Protein AF-A0A7W0Q946-F1 (afdb_monomer_lite)

Foldseek 3Di:
DDDDDDDDDDPPPCQPAAPLQPFAFPVPRGWPCVVQPLVLLLQLLVQLVVLVVVCCVVPNCPQQHCQVVPDPDVVLVSLQSSLLSQRNRGHHQWDQHPVRDIYGNDDQLLVVQPPRQQAPRSLVCSVPRRNVSSCVVSPNDVSRCVGRNVCSSVPPVNSVSRHRD

Secondary structure (DSSP, 8-state):
------------------GGGG---TTTSS-HHHHHHHHHHHHHHHHHHHHHHHHHHHHTTTTT-SGGGG-S-HHHHHHHHHHHHHHHTTS-SEEE-TTS-EEE----HHHHTTT----HHHHHHHIIIIIHHHHHHTT--HHHIIIIIHHHHT-HHHHTTTTT-

Radius of gyration: 18.6 Å; chains: 1; bounding box: 56×58×41 Å

Structure (mmCIF, N/CA/C/O backbone):
data_AF-A0A7W0Q946-F1
#
_entry.id   AF-A0A7W0Q946-F1
#
loop_
_atom_site.group_PDB
_atom_site.id
_atom_site.type_symbol
_atom_site.label_atom_id
_atom_site.label_alt_id
_atom_site.label_comp_id
_atom_site.label_asym_id
_atom_site.label_entity_id
_atom_site.label_seq_id
_atom_site.pdbx_PDB_ins_code
_atom_site.Cartn_x
_atom_site.Cartn_y
_atom_site.Cartn_z
_atom_site.occupancy
_atom_site.B_iso_or_equiv
_atom_site.auth_seq_id
_atom_site.auth_comp_id
_atom_site.auth_asym_id
_atom_site.auth_atom_id
_atom_site.pdbx_PDB_model_num
ATOM 1 N N . MET A 1 1 ? -40.983 45.745 22.068 1.00 35.16 1 MET A N 1
ATOM 2 C CA . MET A 1 1 ? -41.037 44.389 22.649 1.00 35.16 1 MET A CA 1
ATOM 3 C C . MET A 1 1 ? -40.333 43.477 21.647 1.00 35.16 1 MET A C 1
ATOM 5 O O . MET A 1 1 ? -40.797 43.433 20.520 1.00 35.16 1 MET A O 1
ATOM 9 N N . THR A 1 2 ? -39.041 43.174 21.842 1.00 39.59 2 THR A N 1
ATOM 10 C CA . THR A 1 2 ? -38.527 41.886 22.394 1.00 39.59 2 THR A CA 1
ATOM 11 C C . THR A 1 2 ? -38.916 40.712 21.476 1.00 39.59 2 THR A C 1
ATOM 13 O O . THR A 1 2 ? -40.102 40.546 21.244 1.00 39.59 2 THR A O 1
ATOM 16 N N . ALA A 1 3 ? -38.064 39.847 20.918 1.00 36.84 3 ALA A N 1
ATOM 17 C CA . ALA A 1 3 ? -36.623 39.598 20.972 1.00 36.84 3 ALA A CA 1
ATOM 18 C C . ALA A 1 3 ? -36.213 38.724 19.759 1.00 36.84 3 ALA A C 1
ATOM 20 O O . ALA A 1 3 ? -37.059 38.158 19.071 1.00 36.84 3 ALA A O 1
ATOM 21 N N . ALA A 1 4 ? -34.901 38.621 19.540 1.00 50.25 4 ALA A N 1
ATOM 22 C CA . ALA A 1 4 ? -34.231 37.728 18.599 1.00 50.25 4 ALA A CA 1
ATOM 23 C C . ALA A 1 4 ? -34.384 36.231 18.942 1.00 50.25 4 ALA A C 1
ATOM 25 O O . ALA A 1 4 ? -34.595 35.872 20.098 1.00 50.25 4 ALA A O 1
ATOM 26 N N . THR A 1 5 ? -34.125 35.360 17.962 1.00 48.69 5 THR A N 1
ATOM 27 C CA . THR A 1 5 ? -33.394 34.093 18.158 1.00 48.69 5 THR A CA 1
ATOM 28 C C . THR A 1 5 ? -32.638 33.761 16.871 1.00 48.69 5 THR A C 1
ATOM 30 O O . THR A 1 5 ? -33.238 33.579 15.815 1.00 48.69 5 THR A O 1
ATOM 33 N N . ALA A 1 6 ? -31.312 33.729 16.983 1.00 47.97 6 ALA A N 1
ATOM 34 C CA . ALA A 1 6 ? -30.386 33.116 16.041 1.00 47.97 6 ALA A CA 1
ATOM 35 C C . ALA A 1 6 ? -30.072 31.679 16.497 1.00 47.97 6 ALA A C 1
ATOM 37 O O . ALA A 1 6 ? -30.140 31.417 17.695 1.00 47.97 6 ALA A O 1
ATOM 38 N N . CYS A 1 7 ? -29.727 30.803 15.547 1.00 38.31 7 CYS A N 1
ATOM 39 C CA . CYS A 1 7 ? -28.813 29.640 15.611 1.00 38.31 7 CYS A CA 1
ATOM 40 C C . CYS A 1 7 ? -29.068 28.836 14.319 1.00 38.31 7 CYS A C 1
ATOM 42 O O . CYS A 1 7 ? -30.214 28.542 14.012 1.00 38.31 7 CYS A O 1
ATOM 44 N N . GLY A 1 8 ? -28.102 28.539 13.453 1.00 41.38 8 GLY A N 1
ATOM 45 C CA . GLY A 1 8 ? -26.761 28.043 13.752 1.00 41.38 8 GLY A CA 1
ATOM 46 C C . GLY A 1 8 ? -26.734 26.559 13.366 1.00 41.38 8 GLY A C 1
ATOM 47 O O . GLY A 1 8 ? -27.431 25.761 13.980 1.00 41.38 8 GLY A O 1
ATOM 48 N N . GLY A 1 9 ? -25.979 26.222 12.324 1.00 35.03 9 GLY A N 1
ATOM 49 C CA . GLY A 1 9 ? -25.896 24.894 11.710 1.00 35.03 9 GLY A CA 1
ATOM 50 C C . GLY A 1 9 ? -25.460 25.098 10.263 1.00 35.03 9 GLY A C 1
ATOM 51 O O . GLY A 1 9 ? -26.268 25.008 9.353 1.00 35.03 9 GLY A O 1
ATOM 52 N N . GLY A 1 10 ? -24.287 25.684 10.039 1.00 34.56 10 GLY A N 1
ATOM 53 C CA . GLY A 1 10 ? -23.045 24.984 10.322 1.00 34.56 10 GLY A CA 1
ATOM 54 C C . GLY A 1 10 ? -22.810 24.141 9.087 1.00 34.56 10 GLY A C 1
ATOM 55 O O . GLY A 1 10 ? -23.328 23.032 9.015 1.00 34.56 10 GLY A O 1
ATOM 56 N N . ASP A 1 11 ? -22.142 24.737 8.099 1.00 39.53 11 ASP A N 1
ATOM 57 C CA . ASP A 1 11 ? -21.546 24.001 6.997 1.00 39.53 11 ASP A CA 1
ATOM 58 C C . ASP A 1 11 ? -20.807 22.821 7.624 1.00 39.53 11 ASP A C 1
ATOM 60 O O . ASP A 1 11 ? -19.795 23.003 8.306 1.00 39.53 11 ASP A O 1
ATOM 64 N N . GLU A 1 12 ? -21.382 21.624 7.497 1.00 39.28 12 GLU A N 1
ATOM 65 C CA . GLU A 1 12 ? -20.648 20.401 7.745 1.00 39.28 12 GLU A CA 1
ATOM 66 C C . GLU A 1 12 ? -19.481 20.474 6.774 1.00 39.28 12 GLU A C 1
ATOM 68 O O . GLU A 1 12 ? -19.637 20.302 5.564 1.00 39.28 12 GLU A O 1
ATOM 73 N N . GLU A 1 13 ? -18.321 20.828 7.315 1.00 38.06 13 GLU A N 1
ATOM 74 C CA . GLU A 1 13 ? -17.036 20.555 6.720 1.00 38.06 13 GLU A CA 1
ATOM 75 C C . GLU A 1 13 ? -17.092 19.074 6.353 1.00 38.06 13 GLU A C 1
ATOM 77 O O . GLU A 1 13 ? -16.948 18.195 7.208 1.00 38.06 13 GLU A O 1
ATOM 82 N N . GLN A 1 14 ? -17.431 18.797 5.089 1.00 37.66 14 GLN A N 1
ATOM 83 C CA . GLN A 1 14 ? -17.267 17.493 4.481 1.00 37.66 14 GLN A CA 1
ATOM 84 C C . GLN A 1 14 ? -15.769 17.249 4.535 1.00 37.66 14 GLN A C 1
ATOM 86 O O . GLN A 1 14 ? -15.029 17.554 3.603 1.00 37.66 14 GLN A O 1
ATOM 91 N N . THR A 1 15 ? -15.321 16.740 5.678 1.00 45.81 15 THR A N 1
ATOM 92 C CA . THR A 1 15 ? -14.089 15.988 5.794 1.00 45.81 15 THR A CA 1
ATOM 93 C C . THR A 1 15 ? -14.205 14.956 4.692 1.00 45.81 15 THR A C 1
ATOM 95 O O . THR A 1 15 ? -15.073 14.083 4.720 1.00 45.81 15 THR A O 1
ATOM 98 N N . THR A 1 16 ? -13.463 15.189 3.614 1.00 62.28 16 THR A N 1
ATOM 99 C CA . THR A 1 16 ? -13.551 14.411 2.388 1.00 62.28 16 THR A CA 1
ATOM 100 C C . THR A 1 16 ? -13.089 13.015 2.752 1.00 62.28 16 THR A C 1
ATOM 102 O O . THR A 1 16 ? -11.902 12.735 2.819 1.00 62.28 16 THR A O 1
ATOM 105 N N . MET A 1 17 ? -14.018 12.143 3.130 1.00 75.75 17 MET A N 1
ATOM 106 C CA . MET A 1 17 ? -13.664 10.780 3.478 1.00 75.75 17 MET A CA 1
ATOM 107 C C . MET A 1 17 ? -13.200 10.086 2.196 1.00 75.75 17 MET A C 1
ATOM 109 O O . MET A 1 17 ? -13.806 10.269 1.137 1.00 75.75 17 MET A O 1
ATOM 113 N N . GLY A 1 18 ? -12.122 9.305 2.273 1.00 86.19 18 GLY A N 1
ATOM 114 C CA . GLY A 1 18 ? -11.608 8.621 1.092 1.00 86.19 18 GLY A CA 1
ATOM 115 C C . GLY A 1 18 ? -12.594 7.598 0.508 1.00 86.19 18 GLY A C 1
ATOM 116 O O . GLY A 1 18 ? -13.578 7.219 1.150 1.00 86.19 18 GLY A O 1
ATOM 117 N N . PRO A 1 19 ? -12.336 7.120 -0.719 1.00 91.12 19 PRO A N 1
ATOM 118 C CA . PRO A 1 19 ? -13.282 6.328 -1.512 1.00 91.12 19 PRO A CA 1
ATOM 119 C C . PRO A 1 19 ? -13.780 5.036 -0.839 1.00 91.12 19 PRO A C 1
ATOM 121 O O . PRO A 1 19 ? -14.893 4.590 -1.104 1.00 91.12 19 PRO A O 1
ATOM 124 N N . GLY A 1 20 ? -13.000 4.444 0.065 1.00 92.25 20 GLY A N 1
ATOM 125 C CA . GLY A 1 20 ? -13.362 3.253 0.834 1.00 92.25 20 GLY A CA 1
ATOM 126 C C . GLY A 1 20 ? -14.193 3.521 2.094 1.00 92.25 20 GLY A C 1
ATOM 127 O O . GLY A 1 20 ? -14.535 2.578 2.803 1.00 92.25 20 GLY A O 1
ATOM 128 N N . ALA A 1 21 ? -14.545 4.770 2.408 1.00 93.38 21 ALA A N 1
ATOM 129 C CA . ALA A 1 21 ? -15.264 5.122 3.637 1.00 93.38 21 ALA A CA 1
ATOM 130 C C . ALA A 1 21 ? -16.661 4.489 3.763 1.00 93.38 21 ALA A C 1
ATOM 132 O O . ALA A 1 21 ? -17.142 4.243 4.878 1.00 93.38 21 ALA A O 1
ATOM 133 N N . SER A 1 22 ? -17.311 4.221 2.628 1.00 94.88 22 SER A N 1
ATOM 134 C CA . SER A 1 22 ? -18.617 3.560 2.561 1.00 94.88 22 SER A CA 1
ATOM 135 C C . SER A 1 22 ? -18.521 2.035 2.681 1.00 94.88 22 SER A C 1
ATOM 137 O O . SER A 1 22 ? -19.494 1.406 3.105 1.00 94.88 22 SER A O 1
ATOM 139 N N . LEU A 1 23 ? -17.360 1.444 2.372 1.00 96.81 23 LEU A N 1
ATOM 140 C CA . LEU A 1 23 ? -17.128 0.002 2.448 1.00 96.81 23 LEU A CA 1
ATOM 141 C C . LEU A 1 23 ? -17.154 -0.468 3.900 1.00 96.81 23 LEU A C 1
ATOM 143 O O . LEU A 1 23 ? -16.678 0.233 4.793 1.00 96.81 23 LEU A O 1
ATOM 147 N N . LYS A 1 24 ? -17.702 -1.663 4.145 1.00 98.12 24 LYS A N 1
ATOM 148 C CA . LYS A 1 24 ? -17.870 -2.216 5.495 1.00 98.12 24 LYS A CA 1
ATOM 149 C C . LYS A 1 24 ? -17.137 -3.545 5.641 1.00 98.12 24 LYS A C 1
ATOM 151 O O . LYS A 1 24 ? -17.332 -4.474 4.857 1.00 98.12 24 LYS A O 1
ATOM 156 N N . CYS A 1 25 ? -16.289 -3.639 6.656 1.00 98.25 25 CYS A N 1
ATOM 157 C CA . CYS A 1 25 ? -15.619 -4.873 7.030 1.00 98.25 25 CYS A CA 1
ATOM 158 C C . CYS A 1 25 ? -16.643 -5.842 7.617 1.00 98.25 25 CYS A C 1
ATOM 160 O O . CYS A 1 25 ? -17.466 -5.449 8.447 1.00 98.25 25 CYS A O 1
ATOM 162 N N . ALA A 1 26 ? -16.605 -7.095 7.176 1.00 98.19 26 ALA A N 1
ATOM 163 C CA . ALA A 1 26 ? -17.534 -8.131 7.602 1.00 98.19 26 ALA A CA 1
ATOM 164 C C . ALA A 1 26 ? -17.448 -8.379 9.116 1.00 98.19 26 ALA A C 1
ATOM 166 O O . ALA A 1 26 ? -18.464 -8.642 9.754 1.00 98.19 26 ALA A O 1
ATOM 167 N N . SER A 1 27 ? -16.252 -8.250 9.693 1.00 97.69 27 SER A N 1
ATOM 168 C CA . SER A 1 27 ? -16.000 -8.462 11.120 1.00 97.69 27 SER A CA 1
ATOM 169 C C . SER A 1 27 ? -16.642 -7.414 12.035 1.00 97.69 27 SER A C 1
ATOM 171 O O . SER A 1 27 ? -17.018 -7.736 13.161 1.00 97.69 27 SER A O 1
ATOM 173 N N . SER A 1 28 ? -16.760 -6.164 11.580 1.00 97.62 28 SER A N 1
ATOM 174 C CA . SER A 1 28 ? -17.069 -5.020 12.450 1.00 97.62 28 SER A CA 1
ATOM 175 C C . SER A 1 28 ? -18.285 -4.202 12.013 1.00 97.62 28 SER A C 1
ATOM 177 O O . SER A 1 28 ? -18.810 -3.419 12.805 1.00 97.62 28 SER A O 1
ATOM 179 N N . GLY A 1 29 ? -18.703 -4.314 10.748 1.00 97.62 29 GLY A N 1
ATOM 180 C CA . GLY A 1 29 ? -19.699 -3.432 10.139 1.00 97.62 29 GLY A CA 1
ATOM 181 C C . GLY A 1 29 ? -19.239 -1.976 9.973 1.00 97.62 29 GLY A C 1
ATOM 182 O O . GLY A 1 29 ? -20.063 -1.105 9.692 1.00 97.62 29 GLY A O 1
ATOM 183 N N . LYS A 1 30 ? -17.943 -1.680 10.147 1.00 97.81 30 LYS A N 1
ATOM 184 C CA . LYS A 1 30 ? -17.326 -0.348 9.993 1.00 97.81 30 LYS A CA 1
ATOM 185 C C . LYS A 1 30 ? -16.397 -0.321 8.778 1.00 97.81 30 LYS A C 1
ATOM 187 O O . LYS A 1 30 ? -16.105 -1.367 8.214 1.00 97.81 30 LYS A O 1
ATOM 192 N N . ASN A 1 31 ? -15.919 0.856 8.369 1.00 97.56 31 ASN A N 1
ATOM 193 C CA . ASN A 1 31 ? -14.869 0.917 7.344 1.00 97.56 31 ASN A CA 1
ATOM 194 C C . ASN A 1 31 ? -13.545 0.326 7.858 1.00 97.56 31 ASN A C 1
ATOM 196 O O . ASN A 1 31 ? -13.388 0.076 9.060 1.00 97.56 31 ASN A O 1
ATOM 200 N N . ALA A 1 32 ? -12.606 0.068 6.949 1.00 97.75 32 ALA A N 1
ATOM 201 C CA . ALA A 1 32 ? -11.353 -0.591 7.298 1.00 97.75 32 ALA A CA 1
ATOM 202 C C . ALA A 1 32 ? -10.525 0.228 8.296 1.00 97.75 32 ALA A C 1
ATOM 204 O O . ALA A 1 32 ? -10.054 -0.336 9.285 1.00 97.75 32 ALA A O 1
ATOM 205 N N . PHE A 1 33 ? -10.440 1.553 8.148 1.00 97.31 33 PHE A N 1
ATOM 206 C CA . PHE A 1 33 ? -9.743 2.379 9.136 1.00 97.31 33 PHE A CA 1
ATOM 207 C C . PHE A 1 33 ? -10.368 2.299 10.536 1.00 97.31 33 PHE A C 1
ATOM 209 O O . PHE A 1 33 ? -9.669 2.046 11.511 1.00 97.31 33 PHE A O 1
ATOM 216 N N . ALA A 1 34 ? -11.687 2.432 10.654 1.00 97.12 34 ALA A N 1
ATOM 217 C CA . ALA A 1 34 ? -12.394 2.351 11.932 1.00 97.12 34 ALA A CA 1
ATOM 218 C C . ALA A 1 34 ? -12.408 0.935 12.544 1.00 97.12 34 ALA A C 1
ATOM 220 O O . ALA A 1 34 ? -12.773 0.777 13.711 1.00 97.12 34 ALA A O 1
ATOM 221 N N . THR A 1 35 ? -12.052 -0.090 11.764 1.00 98.12 35 THR A N 1
ATOM 222 C CA . THR A 1 35 ? -11.908 -1.478 12.228 1.00 98.12 35 THR A CA 1
ATOM 223 C C . THR A 1 35 ? -10.505 -1.748 12.759 1.00 98.12 35 THR A C 1
ATOM 225 O O . THR A 1 35 ? -10.364 -2.353 13.817 1.00 98.12 35 THR A O 1
ATOM 228 N N . TYR A 1 36 ? -9.482 -1.288 12.036 1.00 97.44 36 TYR A N 1
ATOM 229 C CA . TYR A 1 36 ? -8.092 -1.696 12.250 1.00 97.44 36 TYR A CA 1
ATOM 230 C C . TYR A 1 36 ? -7.198 -0.605 12.859 1.00 97.44 36 TYR A C 1
ATOM 232 O O . TYR A 1 36 ? -6.205 -0.919 13.509 1.00 97.44 36 TYR A O 1
ATOM 240 N N . GLY A 1 37 ? -7.552 0.669 12.692 1.00 95.12 37 GLY A N 1
ATOM 241 C CA . GLY A 1 37 ? -6.771 1.811 13.166 1.00 95.12 37 GLY A CA 1
ATOM 242 C C . GLY A 1 37 ? -5.475 2.048 12.382 1.00 95.12 37 GLY A C 1
ATOM 243 O O . GLY A 1 37 ? -5.077 1.261 11.526 1.00 95.12 37 GLY A O 1
ATOM 244 N N . ALA A 1 38 ? -4.804 3.164 12.676 1.00 92.12 38 ALA A N 1
ATOM 245 C CA . ALA A 1 38 ? -3.618 3.607 11.938 1.00 92.12 38 ALA A CA 1
ATOM 246 C C . ALA A 1 38 ? -2.444 2.613 12.013 1.00 92.12 38 ALA A C 1
ATOM 248 O O . ALA A 1 38 ? -1.820 2.333 10.991 1.00 92.12 38 ALA A O 1
ATOM 249 N N . ASP A 1 39 ? -2.178 2.031 13.186 1.00 92.81 39 ASP A N 1
ATOM 250 C CA . ASP A 1 39 ? -1.040 1.122 13.390 1.00 92.81 39 ASP A CA 1
ATOM 251 C C . ASP A 1 39 ? -1.115 -0.125 12.500 1.00 92.81 39 ASP A C 1
ATOM 253 O O . ASP A 1 39 ? -0.103 -0.578 11.961 1.00 92.81 39 ASP A O 1
ATOM 257 N N . ALA A 1 40 ? -2.320 -0.655 12.281 1.00 95.38 40 ALA A N 1
ATOM 258 C CA . ALA A 1 40 ? -2.526 -1.779 11.378 1.00 95.38 40 ALA A CA 1
ATOM 259 C C . ALA A 1 40 ? -2.262 -1.394 9.915 1.00 95.38 40 ALA A C 1
ATOM 261 O O . ALA A 1 40 ? -1.648 -2.166 9.184 1.00 95.38 40 ALA A O 1
ATOM 262 N N . PHE A 1 41 ? -2.647 -0.188 9.489 1.00 96.25 41 PHE A N 1
ATOM 263 C CA . PHE A 1 41 ? -2.317 0.315 8.151 1.00 96.25 41 PHE A CA 1
ATOM 264 C C . PHE A 1 41 ? -0.814 0.527 7.963 1.00 96.25 41 PHE A C 1
ATOM 266 O O . PHE A 1 41 ? -0.285 0.215 6.898 1.00 96.25 41 PHE A O 1
ATOM 273 N N . VAL A 1 42 ? -0.103 0.977 9.000 1.00 94.31 42 VAL A N 1
ATOM 274 C CA . VAL A 1 42 ? 1.367 1.030 8.996 1.00 94.31 42 VAL A CA 1
ATOM 275 C C . VAL A 1 42 ? 1.960 -0.377 8.864 1.00 94.31 42 VAL A C 1
ATOM 277 O O . VAL A 1 42 ? 2.898 -0.576 8.092 1.00 94.31 42 VAL A O 1
ATOM 280 N N . ALA A 1 43 ? 1.416 -1.368 9.576 1.00 95.75 43 ALA A N 1
ATOM 281 C CA . ALA A 1 43 ? 1.867 -2.756 9.476 1.00 95.75 43 ALA A CA 1
ATOM 282 C C . ALA A 1 43 ? 1.624 -3.350 8.077 1.00 95.75 43 ALA A C 1
ATOM 284 O O . ALA A 1 43 ? 2.533 -3.958 7.512 1.00 95.75 43 ALA A O 1
ATOM 285 N N . VAL A 1 44 ? 0.443 -3.118 7.494 1.00 97.12 44 VAL A N 1
ATOM 286 C CA . VAL A 1 44 ? 0.110 -3.522 6.119 1.00 97.12 44 VAL A CA 1
ATOM 287 C C . VAL A 1 44 ? 1.039 -2.844 5.118 1.00 97.12 44 VAL A C 1
ATOM 289 O O . VAL A 1 44 ? 1.564 -3.518 4.239 1.00 97.12 44 VAL A O 1
ATOM 292 N N . ASN A 1 45 ? 1.305 -1.543 5.270 1.00 96.50 45 ASN A N 1
ATOM 293 C CA . ASN A 1 45 ? 2.237 -0.819 4.408 1.00 96.50 45 ASN A CA 1
ATOM 294 C C . ASN A 1 45 ? 3.617 -1.490 4.409 1.00 96.50 45 ASN A C 1
ATOM 296 O O . ASN A 1 45 ? 4.131 -1.855 3.357 1.00 96.50 45 ASN A O 1
ATOM 300 N N . LYS A 1 46 ? 4.177 -1.765 5.593 1.00 95.38 46 LYS A N 1
ATOM 301 C CA . LYS A 1 46 ? 5.460 -2.475 5.723 1.00 95.38 46 LYS A CA 1
ATOM 302 C C . LYS A 1 46 ? 5.429 -3.869 5.095 1.00 95.38 46 LYS A C 1
ATOM 304 O O . LYS A 1 46 ? 6.401 -4.271 4.459 1.00 95.38 46 LYS A O 1
ATOM 309 N N . ALA A 1 47 ? 4.323 -4.596 5.243 1.00 97.31 47 ALA A N 1
ATOM 310 C CA . ALA A 1 47 ? 4.154 -5.902 4.615 1.00 97.31 47 ALA A CA 1
ATOM 311 C C . ALA A 1 47 ? 4.122 -5.800 3.079 1.00 97.31 47 ALA A C 1
ATOM 313 O O . ALA A 1 47 ? 4.781 -6.597 2.421 1.00 97.31 47 ALA A O 1
ATOM 314 N N . ILE A 1 48 ? 3.462 -4.787 2.501 1.00 97.00 48 ILE A N 1
ATOM 315 C CA . ILE A 1 48 ? 3.478 -4.529 1.049 1.00 97.00 48 ILE A 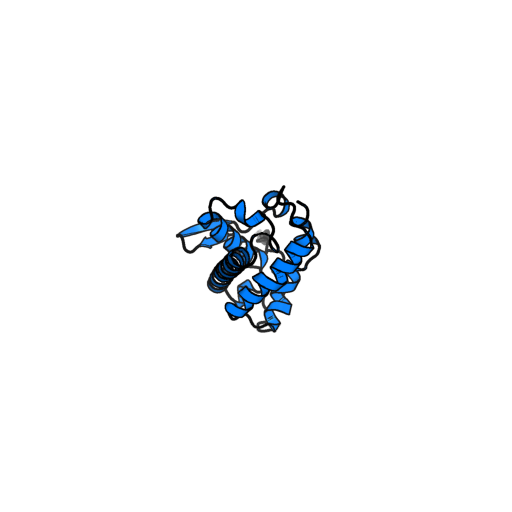CA 1
ATOM 316 C C . ILE A 1 48 ? 4.917 -4.357 0.554 1.00 97.00 48 ILE A C 1
ATOM 318 O O . ILE A 1 48 ? 5.307 -5.002 -0.416 1.00 97.00 48 ILE A O 1
ATOM 322 N N . PHE A 1 49 ? 5.732 -3.544 1.232 1.00 94.75 49 PHE A N 1
ATOM 323 C CA . PHE A 1 49 ? 7.137 -3.357 0.851 1.00 94.75 49 PHE A CA 1
ATOM 324 C C . PHE A 1 49 ? 7.964 -4.636 0.971 1.00 94.75 49 PHE A C 1
ATOM 326 O O . PHE A 1 49 ? 8.812 -4.898 0.113 1.00 94.75 49 PHE A O 1
ATOM 333 N N . ALA A 1 50 ? 7.712 -5.451 1.997 1.00 95.75 50 ALA A N 1
ATOM 334 C CA . ALA A 1 50 ? 8.367 -6.744 2.142 1.00 95.75 50 ALA A CA 1
ATOM 335 C C . ALA A 1 50 ? 8.021 -7.687 0.975 1.00 95.75 50 ALA A C 1
ATOM 337 O O . ALA A 1 50 ? 8.929 -8.275 0.388 1.00 95.75 50 ALA A O 1
ATOM 338 N N . GLU A 1 51 ? 6.745 -7.774 0.584 1.00 96.69 51 GLU A N 1
ATOM 339 C CA . GLU A 1 51 ? 6.311 -8.584 -0.563 1.00 96.69 51 GLU A CA 1
ATOM 340 C C . GLU A 1 51 ? 6.878 -8.054 -1.889 1.00 96.69 51 GLU A C 1
ATOM 342 O O . GLU A 1 51 ? 7.400 -8.837 -2.679 1.00 96.69 51 GLU A O 1
ATOM 347 N N . VAL A 1 52 ? 6.853 -6.734 -2.125 1.00 95.75 52 VAL A N 1
ATOM 348 C CA . VAL A 1 52 ? 7.453 -6.123 -3.329 1.00 95.75 52 VAL A CA 1
ATOM 349 C C . VAL A 1 52 ? 8.945 -6.435 -3.406 1.00 95.75 52 VAL A C 1
ATOM 351 O O . VAL A 1 52 ? 9.441 -6.834 -4.456 1.00 95.75 52 VAL A O 1
ATOM 354 N N . THR A 1 53 ? 9.672 -6.286 -2.298 1.00 94.62 53 THR A N 1
ATOM 355 C CA . THR A 1 53 ? 11.116 -6.558 -2.256 1.00 94.62 53 THR A CA 1
ATOM 356 C C . THR A 1 53 ? 11.407 -8.031 -2.526 1.00 94.62 53 THR A C 1
ATOM 358 O O . THR A 1 53 ? 12.319 -8.347 -3.294 1.00 94.62 53 THR A O 1
ATOM 361 N N . ALA A 1 54 ? 10.629 -8.937 -1.930 1.00 96.25 54 ALA A N 1
ATOM 362 C CA . ALA A 1 54 ? 10.763 -10.370 -2.163 1.00 96.25 54 ALA A CA 1
ATOM 363 C C . ALA A 1 54 ? 10.491 -10.728 -3.634 1.00 96.25 54 ALA A C 1
ATOM 365 O O . ALA A 1 54 ? 11.284 -11.444 -4.245 1.00 96.25 54 ALA A O 1
ATOM 366 N N . GLU A 1 55 ? 9.430 -10.173 -4.220 1.00 97.06 55 GLU A N 1
ATOM 367 C CA . GLU A 1 55 ? 9.054 -10.384 -5.619 1.00 97.06 55 GLU A CA 1
ATOM 368 C C . GLU A 1 55 ? 10.133 -9.873 -6.583 1.00 97.06 55 GLU A C 1
ATOM 370 O O . GLU A 1 55 ? 10.565 -10.608 -7.469 1.00 97.06 55 GLU A O 1
ATOM 375 N N . LEU A 1 56 ? 10.637 -8.651 -6.379 1.00 95.44 56 LEU A N 1
ATOM 376 C CA . LEU A 1 56 ? 11.707 -8.086 -7.206 1.00 95.44 56 LEU A CA 1
ATOM 377 C C . LEU A 1 56 ? 13.018 -8.871 -7.067 1.00 95.44 56 LEU A C 1
ATOM 379 O O . LEU A 1 56 ? 13.753 -9.013 -8.043 1.00 95.44 56 LEU A O 1
ATOM 383 N N . THR A 1 57 ? 13.309 -9.408 -5.880 1.00 95.94 57 THR A N 1
ATOM 384 C CA . THR A 1 57 ? 14.496 -10.248 -5.658 1.00 95.94 57 THR A CA 1
ATOM 385 C C . THR A 1 57 ? 14.384 -11.581 -6.397 1.00 95.94 57 THR A C 1
ATOM 387 O O . THR A 1 57 ? 15.369 -12.051 -6.963 1.00 95.94 57 THR A O 1
ATOM 390 N N . ALA A 1 58 ? 13.198 -12.194 -6.401 1.00 97.06 58 ALA A N 1
ATOM 391 C CA . ALA A 1 58 ? 12.981 -13.506 -7.002 1.00 97.06 58 ALA A CA 1
ATOM 392 C C . ALA A 1 58 ? 12.801 -13.445 -8.527 1.00 97.06 58 ALA A C 1
ATOM 394 O O . ALA A 1 58 ? 13.354 -14.274 -9.247 1.00 97.06 58 ALA A O 1
ATOM 395 N N . ASN A 1 59 ? 12.038 -12.464 -9.016 1.00 96.56 59 ASN A N 1
ATOM 396 C CA . ASN A 1 59 ? 11.525 -12.433 -10.389 1.00 96.56 59 ASN A CA 1
ATOM 397 C C . ASN A 1 59 ? 11.951 -11.184 -11.180 1.00 96.56 59 ASN A C 1
ATOM 399 O O . ASN A 1 59 ? 11.574 -11.021 -12.349 1.00 96.56 59 ASN A O 1
ATOM 403 N N . GLY A 1 60 ? 12.730 -10.287 -10.566 1.00 94.50 60 GLY A N 1
ATOM 404 C CA . GLY A 1 60 ? 13.076 -9.000 -11.156 1.00 94.50 60 GLY A CA 1
ATOM 405 C C . GLY A 1 60 ? 11.829 -8.167 -11.460 1.00 94.50 60 GLY A C 1
ATOM 406 O O . GLY A 1 60 ? 10.827 -8.215 -10.755 1.00 94.50 60 GLY A O 1
ATOM 407 N N . GLN A 1 61 ? 11.874 -7.412 -12.554 1.00 94.75 61 GLN A N 1
ATOM 408 C CA . GLN A 1 61 ? 10.788 -6.515 -12.972 1.00 94.75 61 GLN A CA 1
ATOM 409 C C . GLN A 1 61 ? 9.668 -7.214 -13.760 1.00 94.75 61 GLN A C 1
ATOM 411 O O . GLN A 1 61 ? 8.730 -6.558 -14.207 1.00 94.75 61 GLN A O 1
ATOM 416 N N . THR A 1 62 ? 9.743 -8.533 -13.948 1.00 95.25 62 THR A N 1
ATOM 417 C CA . THR A 1 62 ? 8.848 -9.278 -14.850 1.00 95.25 62 THR A CA 1
ATOM 418 C C . THR A 1 62 ? 7.369 -9.068 -14.513 1.00 95.25 62 THR A C 1
ATOM 420 O O . THR A 1 62 ? 6.574 -8.760 -15.399 1.00 95.25 62 THR A O 1
ATOM 423 N N . ASN A 1 63 ? 7.009 -9.182 -13.232 1.00 96.56 63 ASN A N 1
ATOM 424 C CA . ASN A 1 63 ? 5.611 -9.170 -12.795 1.00 96.56 63 ASN A CA 1
ATOM 425 C C . ASN A 1 63 ? 5.129 -7.800 -12.300 1.00 96.56 63 ASN A C 1
ATOM 427 O O . ASN A 1 63 ? 3.945 -7.493 -12.409 1.00 96.56 63 ASN A O 1
ATOM 431 N N . LEU A 1 64 ? 6.035 -6.971 -11.771 1.00 94.69 64 LEU A N 1
ATOM 432 C CA . LEU A 1 64 ? 5.708 -5.659 -11.194 1.00 94.69 64 LEU A CA 1
ATOM 433 C C . LEU A 1 64 ? 6.088 -4.474 -12.096 1.00 94.69 64 LEU A C 1
ATOM 435 O O . LEU A 1 64 ? 5.744 -3.337 -11.785 1.00 94.69 64 LEU A O 1
ATOM 439 N N . GLY A 1 65 ? 6.783 -4.722 -13.208 1.00 93.38 65 GLY A N 1
ATOM 440 C CA . GLY A 1 65 ? 7.322 -3.668 -14.063 1.00 93.38 65 GLY A CA 1
ATOM 441 C C . GLY A 1 65 ? 8.491 -2.917 -13.425 1.00 93.38 65 GLY A C 1
ATOM 442 O O . GLY A 1 65 ? 9.122 -3.379 -12.473 1.00 93.38 65 GLY A O 1
ATOM 443 N N . ASP A 1 66 ? 8.796 -1.742 -13.974 1.00 91.75 66 ASP A N 1
ATOM 444 C CA . ASP A 1 66 ? 9.909 -0.892 -13.546 1.00 91.75 66 ASP A CA 1
ATOM 445 C C . ASP A 1 66 ? 9.492 0.196 -12.541 1.00 91.75 66 ASP A C 1
ATOM 447 O O . ASP A 1 66 ? 10.358 0.911 -12.037 1.00 91.75 66 ASP A O 1
ATOM 451 N N . SER A 1 67 ? 8.202 0.324 -12.206 1.00 89.69 67 SER A N 1
ATOM 452 C CA . SER A 1 67 ? 7.669 1.446 -11.418 1.00 89.69 67 SER A CA 1
ATOM 453 C C . SER A 1 67 ? 8.377 1.613 -10.070 1.00 89.69 67 SER A C 1
ATOM 455 O O . SER A 1 67 ? 8.786 2.718 -9.719 1.00 89.69 67 SER A O 1
ATOM 457 N N . PHE A 1 68 ? 8.631 0.514 -9.353 1.00 89.56 68 PHE A N 1
ATOM 458 C CA . PHE A 1 68 ? 9.340 0.548 -8.067 1.00 89.56 68 PHE A CA 1
ATOM 459 C C . PHE A 1 68 ? 10.818 0.939 -8.185 1.00 89.56 68 PHE A C 1
ATOM 461 O O . PHE A 1 68 ? 11.377 1.484 -7.238 1.00 89.56 68 PHE A O 1
ATOM 468 N N . SER A 1 69 ? 11.454 0.735 -9.344 1.00 87.56 69 SER A N 1
ATOM 469 C CA . SER A 1 69 ? 12.841 1.178 -9.564 1.00 87.56 69 SER A CA 1
ATOM 470 C C . SER A 1 69 ? 12.972 2.694 -9.735 1.00 87.56 69 SER A C 1
ATOM 472 O O . SER A 1 69 ? 14.071 3.234 -9.641 1.00 87.56 69 SER A O 1
ATOM 474 N N . ARG A 1 70 ? 11.850 3.393 -9.954 1.00 87.44 70 ARG A N 1
ATOM 475 C CA . ARG A 1 70 ? 11.793 4.856 -10.084 1.00 87.44 70 ARG A CA 1
ATOM 476 C C . ARG A 1 70 ? 11.671 5.567 -8.739 1.00 87.44 70 ARG A C 1
ATOM 478 O O . ARG A 1 70 ? 11.767 6.791 -8.685 1.00 87.44 70 ARG A O 1
ATOM 485 N N . VAL A 1 71 ? 11.468 4.818 -7.656 1.00 88.56 71 VAL A N 1
ATOM 486 C CA . VAL A 1 71 ? 11.434 5.362 -6.300 1.00 88.56 71 VAL A CA 1
ATOM 487 C C . VAL A 1 71 ? 12.866 5.644 -5.850 1.00 88.56 71 VAL A C 1
ATOM 489 O O . VAL A 1 71 ? 13.656 4.731 -5.632 1.00 88.56 71 VAL A O 1
ATOM 492 N N . THR A 1 72 ? 13.209 6.923 -5.713 1.00 87.75 72 THR A N 1
ATOM 493 C CA . THR A 1 72 ? 14.544 7.366 -5.272 1.00 87.75 72 THR A CA 1
ATOM 494 C C . THR A 1 72 ? 14.597 7.723 -3.787 1.00 87.75 72 THR A C 1
ATOM 496 O O . THR A 1 72 ? 15.660 7.642 -3.177 1.00 87.75 72 THR A O 1
ATOM 499 N N . ASP A 1 73 ? 13.455 8.071 -3.190 1.00 91.56 73 ASP A N 1
ATOM 500 C CA . ASP A 1 73 ? 13.293 8.330 -1.758 1.00 91.56 73 ASP A CA 1
ATOM 501 C C . ASP A 1 73 ? 12.257 7.362 -1.174 1.00 91.56 73 ASP A C 1
ATOM 503 O O . ASP A 1 73 ? 11.057 7.647 -1.113 1.00 91.56 73 ASP A O 1
ATOM 507 N N . PHE A 1 74 ? 12.738 6.185 -0.769 1.00 88.88 74 PHE A N 1
ATOM 508 C CA . PHE A 1 74 ? 11.895 5.134 -0.203 1.00 88.88 74 PHE A CA 1
ATOM 509 C C . PHE A 1 74 ? 11.236 5.551 1.112 1.00 88.88 74 PHE A C 1
ATOM 511 O O . PHE A 1 74 ? 10.074 5.223 1.321 1.00 88.88 74 PHE A O 1
ATOM 518 N N . ALA A 1 75 ? 11.918 6.315 1.969 1.00 90.38 75 ALA A N 1
ATOM 519 C CA . ALA A 1 75 ? 11.350 6.735 3.250 1.00 90.38 75 ALA A CA 1
ATOM 520 C C . ALA A 1 75 ? 10.135 7.656 3.047 1.00 90.38 75 ALA A C 1
ATOM 522 O O . ALA A 1 75 ? 9.083 7.459 3.655 1.00 90.38 75 ALA A O 1
ATOM 523 N N . THR A 1 76 ? 10.247 8.632 2.140 1.00 92.00 76 THR A N 1
ATOM 524 C CA . THR A 1 76 ? 9.114 9.493 1.777 1.00 92.00 76 THR A CA 1
ATOM 525 C C . THR A 1 76 ? 8.014 8.713 1.065 1.00 92.00 76 THR A C 1
ATOM 527 O O . THR A 1 76 ? 6.834 8.965 1.317 1.00 92.00 76 THR A O 1
ATOM 530 N N . PHE A 1 77 ? 8.369 7.770 0.191 1.00 92.69 77 PHE A N 1
ATOM 531 C CA . PHE A 1 77 ? 7.389 6.938 -0.502 1.00 92.69 77 PHE A CA 1
ATOM 532 C C . PHE A 1 77 ? 6.592 6.055 0.467 1.00 92.69 77 PHE A C 1
ATOM 534 O O . PHE A 1 77 ? 5.366 6.035 0.381 1.00 92.69 77 PHE A O 1
ATOM 541 N N . GLU A 1 78 ? 7.249 5.410 1.436 1.00 93.31 78 GLU A N 1
ATOM 542 C CA . GLU A 1 78 ? 6.584 4.621 2.476 1.00 93.31 78 GLU A CA 1
ATOM 543 C C . GLU A 1 78 ? 5.569 5.451 3.266 1.00 93.31 78 GLU A C 1
ATOM 545 O O . GLU A 1 78 ? 4.424 5.023 3.428 1.00 93.31 78 GLU A O 1
ATOM 550 N N . GLY A 1 79 ? 5.968 6.640 3.731 1.00 95.06 79 GLY A N 1
ATOM 551 C CA . GLY A 1 79 ? 5.086 7.524 4.495 1.00 95.06 79 GLY A CA 1
ATOM 552 C C . GLY A 1 79 ? 3.883 8.007 3.680 1.00 95.06 79 GLY A C 1
ATOM 553 O O . GLY A 1 79 ? 2.754 7.995 4.174 1.00 95.06 79 GLY A O 1
ATOM 554 N N . ARG A 1 80 ? 4.095 8.360 2.403 1.00 95.06 80 ARG A N 1
ATOM 555 C CA . ARG A 1 80 ? 3.012 8.748 1.482 1.00 95.06 80 ARG A CA 1
ATOM 556 C C . ARG A 1 80 ? 2.061 7.595 1.186 1.00 95.06 80 ARG A C 1
ATOM 558 O O . ARG A 1 80 ? 0.853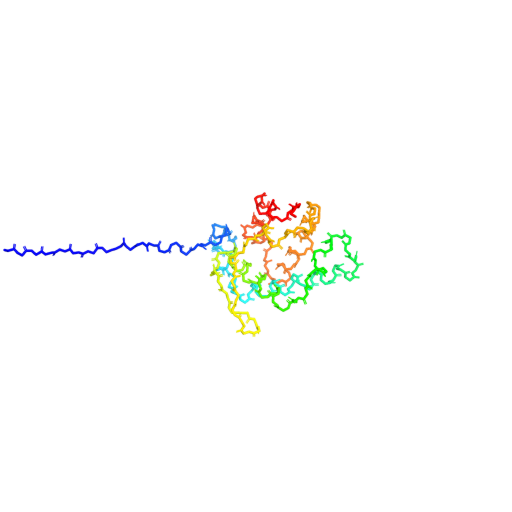 7.815 1.179 1.00 95.06 80 ARG A O 1
ATOM 565 N N . LEU A 1 81 ? 2.576 6.383 0.969 1.00 94.75 81 LEU A N 1
ATOM 566 C CA . LEU A 1 81 ? 1.732 5.215 0.729 1.00 94.75 81 LEU A CA 1
ATOM 567 C C . LEU A 1 81 ? 0.893 4.886 1.969 1.00 94.75 81 LEU A C 1
ATOM 569 O O . LEU A 1 81 ? -0.309 4.673 1.842 1.00 94.75 81 LEU A O 1
ATOM 573 N N . ALA A 1 82 ? 1.475 4.937 3.170 1.00 96.19 82 ALA A N 1
ATOM 574 C CA . ALA A 1 82 ? 0.727 4.736 4.410 1.00 96.19 82 ALA A CA 1
ATOM 575 C C . ALA A 1 82 ? -0.389 5.778 4.591 1.00 96.19 82 ALA A C 1
ATOM 577 O O . ALA A 1 82 ? -1.525 5.410 4.893 1.00 96.19 82 ALA A O 1
ATOM 578 N N . ALA A 1 83 ? -0.092 7.062 4.367 1.00 96.00 83 ALA A N 1
ATOM 579 C CA . ALA A 1 83 ? -1.090 8.126 4.443 1.00 96.00 83 ALA A CA 1
ATOM 580 C C . ALA A 1 83 ? -2.204 7.939 3.407 1.00 96.00 83 ALA A C 1
ATOM 582 O O . ALA A 1 83 ? -3.382 8.062 3.745 1.00 96.00 83 ALA A O 1
ATOM 583 N N . PHE A 1 84 ? -1.844 7.586 2.168 1.00 95.50 84 PHE A N 1
ATOM 584 C CA . PHE A 1 84 ? -2.811 7.283 1.118 1.00 95.50 84 PHE A CA 1
ATOM 585 C C . PHE A 1 84 ? -3.714 6.121 1.518 1.00 95.50 84 PHE A C 1
ATOM 587 O O . PHE A 1 84 ? -4.927 6.257 1.426 1.00 95.50 84 PHE A O 1
ATOM 594 N N . LEU A 1 85 ? -3.161 5.008 2.012 1.00 95.88 85 LEU A N 1
ATOM 595 C CA . LEU A 1 85 ? -3.957 3.862 2.450 1.00 95.88 85 LEU A CA 1
ATOM 596 C C . LEU A 1 85 ? -4.920 4.253 3.580 1.00 95.88 85 LEU A C 1
ATOM 598 O O . LEU A 1 85 ? -6.101 3.923 3.516 1.00 95.88 85 LEU A O 1
ATOM 602 N N . VAL A 1 86 ? -4.455 5.002 4.581 1.00 96.44 86 VAL A N 1
ATOM 603 C CA . VAL A 1 86 ? -5.317 5.470 5.676 1.00 96.44 86 VAL A CA 1
ATOM 604 C C . VAL A 1 86 ? -6.482 6.306 5.148 1.00 96.44 86 VAL A C 1
ATOM 606 O O . VAL A 1 86 ? -7.635 5.993 5.447 1.00 96.44 86 VAL A O 1
ATOM 609 N N . PHE A 1 87 ? -6.200 7.320 4.329 1.00 96.25 87 PHE A N 1
ATOM 610 C CA . PHE A 1 87 ? -7.227 8.156 3.713 1.00 96.25 87 PHE A CA 1
ATOM 611 C C . PHE A 1 87 ? -8.193 7.314 2.874 1.00 96.25 87 PHE A C 1
ATOM 613 O O . PHE A 1 87 ? -9.407 7.337 3.089 1.00 96.25 87 PHE A O 1
ATOM 620 N N . ALA A 1 88 ? -7.642 6.517 1.958 1.00 95.31 88 ALA A N 1
ATOM 621 C CA . ALA A 1 88 ? -8.373 5.723 0.986 1.00 95.31 88 ALA A CA 1
ATOM 622 C C . ALA A 1 88 ? -9.379 4.774 1.644 1.00 95.31 88 ALA A C 1
ATOM 624 O O . ALA A 1 88 ? -10.460 4.566 1.104 1.00 95.31 88 ALA A O 1
ATOM 625 N N . TYR A 1 89 ? -9.067 4.268 2.837 1.00 96.75 89 TYR A N 1
ATOM 626 C CA . TYR A 1 89 ? -9.904 3.336 3.590 1.00 96.75 89 TYR A CA 1
ATOM 627 C C . TYR A 1 89 ? -10.742 3.981 4.707 1.00 96.75 89 TYR A C 1
ATOM 629 O O . TYR A 1 89 ? -11.232 3.293 5.610 1.00 96.75 89 TYR A O 1
ATOM 637 N N . GLY A 1 90 ? -10.974 5.294 4.606 1.00 95.31 90 GLY A N 1
ATOM 638 C CA . GLY A 1 90 ? -11.928 6.033 5.432 1.00 95.31 90 GLY A CA 1
ATOM 639 C C . GLY A 1 90 ? -11.352 6.607 6.724 1.00 95.31 90 GLY A C 1
ATOM 640 O O . GLY A 1 90 ? -12.120 6.904 7.641 1.00 95.31 90 GLY A O 1
ATOM 641 N N . GLY A 1 91 ? -10.028 6.721 6.810 1.00 95.25 91 GLY A N 1
ATOM 642 C CA . GLY A 1 91 ? -9.325 7.442 7.863 1.00 95.25 91 GLY A CA 1
ATOM 643 C C . GLY A 1 91 ? -9.126 8.931 7.556 1.00 95.25 91 GLY A C 1
ATOM 644 O O . GLY A 1 91 ? -9.719 9.454 6.609 1.00 95.25 91 GLY A O 1
ATOM 645 N N . PRO A 1 92 ? -8.319 9.632 8.372 1.00 95.19 92 PRO A N 1
ATOM 646 C CA . PRO A 1 92 ? -8.013 11.048 8.172 1.00 95.19 92 PRO A CA 1
ATOM 647 C C . PRO A 1 92 ? -7.248 11.307 6.866 1.00 95.19 92 PRO A C 1
ATOM 649 O O . PRO A 1 92 ? -6.633 10.408 6.293 1.00 95.19 92 PRO A O 1
ATOM 652 N N . THR A 1 93 ? -7.245 12.566 6.422 1.00 95.12 93 THR A N 1
ATOM 653 C CA . THR A 1 93 ? -6.519 13.007 5.219 1.00 95.12 93 THR A CA 1
ATOM 654 C C . THR A 1 93 ? -5.007 13.033 5.401 1.00 95.12 93 THR A C 1
ATOM 656 O O . THR A 1 93 ? -4.294 13.075 4.406 1.00 95.12 93 THR A O 1
ATOM 659 N N . SER A 1 94 ? -4.505 12.969 6.636 1.00 94.88 94 SER A N 1
ATOM 660 C CA . SER A 1 94 ? -3.078 12.893 6.935 1.00 94.88 94 SER A CA 1
ATOM 661 C C . SER A 1 94 ? -2.791 12.052 8.174 1.00 94.88 94 SER A C 1
ATOM 663 O O . SER A 1 94 ? -3.653 11.848 9.033 1.00 94.88 94 SER A O 1
ATOM 665 N N . ILE A 1 95 ? -1.559 11.548 8.256 1.00 94.88 95 ILE A N 1
ATOM 666 C CA . ILE A 1 95 ? -1.038 10.828 9.423 1.00 94.88 95 ILE A CA 1
ATOM 667 C C . ILE A 1 95 ? 0.393 11.263 9.721 1.00 94.88 95 ILE A C 1
ATOM 669 O O . ILE A 1 95 ? 1.147 11.608 8.810 1.00 94.88 95 ILE A O 1
ATOM 673 N N . THR A 1 96 ? 0.794 11.169 10.987 1.00 95.31 96 THR A N 1
ATOM 674 C CA . THR A 1 96 ? 2.211 11.147 11.362 1.00 95.31 96 THR A CA 1
ATOM 675 C C . THR A 1 96 ? 2.728 9.716 11.234 1.00 95.31 96 THR A C 1
ATOM 677 O O . THR A 1 96 ? 2.182 8.804 11.854 1.00 95.31 96 THR A O 1
ATOM 680 N N . TYR A 1 97 ? 3.748 9.507 10.403 1.00 94.56 97 TYR A N 1
ATOM 681 C CA . TYR A 1 97 ? 4.331 8.188 10.156 1.00 94.56 97 TYR A CA 1
ATOM 682 C C . TYR A 1 97 ? 5.446 7.861 11.162 1.00 94.56 97 TYR A C 1
ATOM 684 O O . TYR A 1 97 ? 5.790 8.663 12.032 1.00 94.56 97 TYR A O 1
ATOM 692 N N . THR A 1 98 ? 6.032 6.664 11.061 1.00 93.75 98 THR A N 1
ATOM 693 C CA . THR A 1 98 ? 7.007 6.156 12.042 1.00 93.75 98 THR A CA 1
ATOM 694 C C . THR A 1 98 ? 8.323 6.932 12.082 1.00 93.75 98 THR A C 1
ATOM 696 O O . THR A 1 98 ? 9.083 6.778 13.032 1.00 93.75 98 THR A O 1
ATOM 699 N N . ASP A 1 99 ? 8.606 7.751 11.070 1.00 92.44 99 ASP A N 1
ATOM 700 C CA . ASP A 1 99 ? 9.770 8.642 11.033 1.00 92.44 99 ASP A CA 1
ATOM 701 C C . ASP A 1 99 ? 9.504 10.013 11.690 1.00 92.44 99 ASP A C 1
ATOM 703 O O . ASP A 1 99 ? 10.371 10.885 11.678 1.00 92.44 99 ASP A O 1
ATOM 707 N N . GLY A 1 100 ? 8.310 10.211 12.260 1.00 93.75 100 GLY A N 1
ATOM 708 C CA . GLY A 1 100 ? 7.898 11.446 12.923 1.00 93.75 100 GLY A CA 1
ATOM 709 C C . GLY A 1 100 ? 7.429 12.552 11.975 1.00 93.75 100 GLY A C 1
ATOM 710 O O . GLY A 1 100 ? 7.092 13.635 12.452 1.00 93.75 100 GLY A O 1
ATOM 711 N N . LYS A 1 101 ? 7.383 12.316 10.656 1.00 96.19 101 LYS A N 1
ATOM 712 C CA . LYS A 1 101 ? 6.865 13.291 9.686 1.00 96.19 101 LYS A CA 1
ATOM 713 C C . LYS A 1 101 ? 5.377 13.085 9.425 1.00 96.19 101 LYS A C 1
ATOM 715 O O . LYS A 1 101 ? 4.871 11.965 9.477 1.00 96.19 101 LYS A O 1
ATOM 720 N N . THR A 1 102 ? 4.686 14.175 9.102 1.00 96.50 102 THR A N 1
ATOM 721 C CA . THR A 1 102 ? 3.284 14.140 8.668 1.00 96.50 102 THR A CA 1
ATOM 722 C C . THR A 1 102 ? 3.199 14.061 7.149 1.00 96.50 102 THR A C 1
ATOM 724 O O . THR A 1 102 ? 3.865 14.821 6.445 1.00 96.50 102 THR A O 1
ATOM 727 N N . TYR A 1 103 ? 2.365 13.148 6.659 1.00 95.94 103 TYR A N 1
ATOM 728 C CA . TYR A 1 103 ? 2.141 12.899 5.240 1.00 95.94 103 TYR A CA 1
ATOM 729 C C . TYR A 1 103 ? 0.660 13.048 4.895 1.00 95.94 103 TYR A C 1
ATOM 731 O O . TYR A 1 103 ? -0.199 12.543 5.616 1.00 95.94 103 TYR A O 1
ATOM 739 N N . GLU A 1 104 ? 0.381 13.701 3.768 1.00 95.00 104 GLU A N 1
ATOM 740 C CA . GLU A 1 104 ? -0.964 13.834 3.204 1.00 95.00 104 GLU A CA 1
ATOM 741 C C . GLU A 1 104 ? -1.321 12.602 2.363 1.00 95.00 104 GLU A C 1
ATOM 743 O O . GLU A 1 104 ? -0.568 12.186 1.476 1.00 95.00 104 GLU A O 1
ATOM 748 N N . GLY A 1 105 ? -2.486 12.026 2.640 1.00 89.00 105 GLY A N 1
ATOM 749 C CA . GLY A 1 105 ? -3.036 10.860 1.960 1.00 89.00 105 GLY A CA 1
ATOM 750 C C . GLY A 1 105 ? -3.865 11.191 0.724 1.00 89.00 105 GLY A C 1
ATOM 751 O O . GLY A 1 105 ? -4.021 10.335 -0.144 1.00 89.00 105 GLY A O 1
ATOM 752 N N . VAL A 1 106 ? -4.359 12.426 0.595 1.00 91.50 106 VAL A N 1
ATOM 753 C CA . VAL A 1 106 ? -5.017 12.877 -0.638 1.00 91.50 106 VAL A CA 1
ATOM 754 C C . VAL A 1 106 ? -3.958 13.025 -1.725 1.00 91.50 106 VAL A C 1
ATOM 756 O O . VAL A 1 106 ? -3.025 13.815 -1.599 1.00 91.50 106 VAL A O 1
ATOM 759 N N . GLN A 1 107 ? -4.088 12.241 -2.790 1.00 86.25 107 GLN A N 1
ATOM 760 C CA . GLN A 1 107 ? -3.101 12.161 -3.860 1.00 86.25 107 GLN A CA 1
ATOM 761 C C . GLN A 1 107 ? -3.809 12.039 -5.214 1.00 86.25 107 GLN A C 1
ATOM 763 O O . GLN A 1 107 ? -4.808 11.329 -5.341 1.00 86.25 107 GLN A O 1
ATOM 768 N N . ASP A 1 108 ? -3.263 12.686 -6.242 1.00 90.38 108 ASP A N 1
ATOM 769 C CA . ASP A 1 108 ? -3.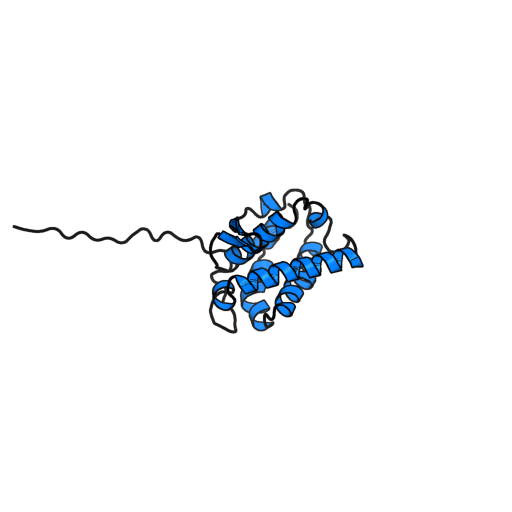675 12.453 -7.627 1.00 90.38 108 ASP A CA 1
ATOM 770 C C . ASP A 1 108 ? -2.950 11.209 -8.156 1.00 90.38 108 ASP A C 1
ATOM 772 O O . ASP A 1 108 ? -1.765 11.253 -8.489 1.00 90.38 108 ASP A O 1
ATOM 776 N N . MET A 1 109 ? -3.664 10.082 -8.215 1.00 90.44 109 MET A N 1
ATOM 777 C CA . MET A 1 109 ? -3.093 8.810 -8.663 1.00 90.44 109 MET A CA 1
ATOM 778 C C . MET A 1 109 ? -2.684 8.826 -10.135 1.00 90.44 109 MET A C 1
ATOM 780 O O . MET A 1 109 ? -1.698 8.171 -10.467 1.00 90.44 109 MET A O 1
ATOM 784 N N . ARG A 1 110 ? -3.354 9.603 -10.997 1.00 93.62 110 ARG A N 1
ATOM 785 C CA . ARG A 1 110 ? -2.956 9.708 -12.407 1.00 93.62 110 ARG A CA 1
ATOM 786 C C . ARG A 1 110 ? -1.627 10.425 -12.528 1.00 93.62 110 ARG A C 1
ATOM 788 O O . ARG A 1 110 ? -0.714 9.924 -13.173 1.00 93.62 110 ARG A O 1
ATOM 795 N N . ALA A 1 111 ? -1.503 11.571 -11.862 1.00 92.81 111 ALA A N 1
ATOM 796 C CA . ALA A 1 111 ? -0.263 12.336 -11.855 1.00 92.81 111 ALA A CA 1
ATOM 797 C C . ALA A 1 111 ? 0.883 11.555 -11.191 1.00 92.81 111 ALA A C 1
ATOM 799 O O . ALA A 1 111 ? 2.000 11.551 -11.703 1.00 92.81 111 ALA A O 1
ATOM 800 N N . ALA A 1 112 ? 0.606 10.860 -10.083 1.00 90.69 112 ALA A N 1
ATOM 801 C CA . ALA A 1 112 ? 1.605 10.080 -9.358 1.00 90.69 112 ALA A CA 1
ATOM 802 C C . ALA A 1 112 ? 2.140 8.882 -10.157 1.00 90.69 112 ALA A C 1
ATOM 804 O O . ALA A 1 112 ? 3.288 8.499 -9.948 1.00 90.69 112 ALA A O 1
ATOM 805 N N . HIS A 1 113 ? 1.337 8.313 -11.063 1.00 93.19 113 HIS A N 1
ATOM 806 C CA . HIS A 1 113 ? 1.718 7.164 -11.891 1.00 93.19 113 HIS A CA 1
ATOM 807 C C . HIS A 1 113 ? 2.035 7.531 -13.350 1.00 93.19 113 HIS A C 1
ATOM 809 O O . HIS A 1 113 ? 2.283 6.640 -14.160 1.00 93.19 113 HIS A O 1
A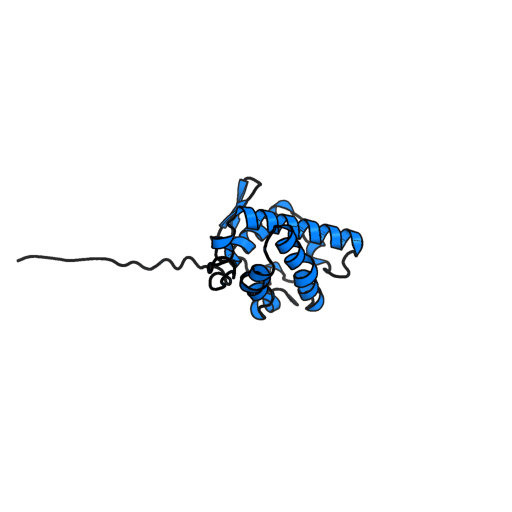TOM 815 N N . ALA A 1 114 ? 2.068 8.820 -13.697 1.00 93.88 114 ALA A N 1
ATOM 816 C CA . ALA A 1 114 ? 2.326 9.277 -15.058 1.00 93.88 114 ALA A CA 1
ATOM 817 C C . ALA A 1 114 ? 3.680 8.777 -15.597 1.00 93.88 114 ALA A C 1
ATOM 819 O O . ALA A 1 114 ? 4.726 8.901 -14.954 1.00 93.88 114 ALA A O 1
ATOM 820 N N . GLY A 1 115 ? 3.662 8.223 -16.809 1.00 92.12 115 GLY A N 1
ATOM 821 C CA . GLY A 1 115 ? 4.822 7.668 -17.495 1.00 92.12 115 GLY A CA 1
ATOM 822 C C . GLY A 1 115 ? 5.332 6.346 -16.919 1.00 92.12 115 GLY A C 1
ATOM 823 O O . GLY A 1 115 ? 6.429 5.922 -17.303 1.00 92.12 115 GLY A O 1
ATOM 824 N N . MET A 1 116 ? 4.599 5.707 -15.998 1.00 92.31 116 MET A N 1
ATOM 825 C CA . MET A 1 116 ? 4.963 4.396 -15.448 1.00 92.31 116 MET A CA 1
ATOM 826 C C . MET A 1 116 ? 4.539 3.240 -16.356 1.00 92.31 116 MET A C 1
ATOM 828 O O . MET A 1 116 ? 5.089 2.153 -16.214 1.00 92.31 116 MET A O 1
ATOM 832 N N . ASN A 1 117 ? 3.605 3.455 -17.294 1.00 92.38 117 ASN A N 1
ATOM 833 C CA . ASN A 1 117 ? 3.145 2.447 -18.257 1.00 92.38 117 ASN A CA 1
ATOM 834 C C . ASN A 1 117 ? 2.711 1.120 -17.602 1.00 92.38 117 ASN A C 1
ATOM 836 O O . ASN A 1 117 ? 2.904 0.043 -18.172 1.00 92.38 117 ASN A O 1
ATOM 840 N N . ILE A 1 118 ? 2.115 1.188 -16.405 1.00 95.81 118 ILE A N 1
ATOM 841 C CA . ILE A 1 118 ? 1.641 0.006 -15.677 1.00 95.81 118 ILE A CA 1
ATOM 842 C C . ILE A 1 118 ? 0.568 -0.685 -16.517 1.00 95.81 118 ILE A C 1
ATOM 844 O O . ILE A 1 118 ? -0.441 -0.085 -16.889 1.00 95.81 118 ILE A O 1
ATOM 848 N N . THR A 1 119 ? 0.765 -1.960 -16.820 1.00 97.06 119 THR A N 1
ATOM 849 C CA . THR A 1 119 ? -0.214 -2.759 -17.561 1.00 97.06 119 THR A CA 1
ATOM 850 C C . THR A 1 119 ? -1.316 -3.278 -16.638 1.00 97.06 119 THR A C 1
ATOM 852 O O . THR A 1 119 ? -1.129 -3.419 -15.429 1.00 97.06 119 THR A O 1
ATOM 855 N N . SER A 1 120 ? -2.467 -3.647 -17.210 1.00 96.88 120 SER A N 1
ATOM 856 C CA . SER A 1 120 ? -3.527 -4.306 -16.429 1.00 96.88 120 SER A CA 1
ATOM 857 C C . SER A 1 120 ? -3.038 -5.594 -15.762 1.00 96.88 120 SER A C 1
ATOM 859 O O . SER A 1 120 ? -3.389 -5.834 -14.616 1.00 96.88 120 SER A O 1
ATOM 861 N N . ALA A 1 121 ? -2.194 -6.379 -16.442 1.00 97.56 121 ALA A N 1
ATOM 862 C CA . ALA A 1 121 ? -1.656 -7.623 -15.896 1.00 97.56 121 ALA A CA 1
ATOM 863 C C . ALA A 1 121 ? -0.737 -7.383 -14.688 1.00 97.56 121 ALA A C 1
ATOM 865 O O . ALA A 1 121 ? -0.859 -8.085 -13.691 1.00 97.56 121 ALA A O 1
ATOM 866 N N . GLN A 1 122 ? 0.132 -6.369 -14.747 1.00 97.56 122 GLN A N 1
ATOM 867 C CA . GLN A 1 122 ? 0.981 -5.985 -13.611 1.00 97.56 122 GLN A CA 1
ATOM 868 C C . GLN A 1 122 ? 0.145 -5.484 -12.430 1.00 97.56 122 GLN A C 1
ATOM 870 O O . GLN A 1 122 ? 0.413 -5.849 -11.289 1.00 97.56 122 GLN A O 1
ATOM 875 N N . TYR A 1 123 ? -0.898 -4.693 -12.695 1.00 97.31 123 TYR A N 1
ATOM 876 C CA . TYR A 1 123 ? -1.813 -4.230 -11.654 1.00 97.31 123 TYR A CA 1
ATOM 877 C C . TYR A 1 123 ? -2.551 -5.392 -10.976 1.00 97.31 123 TYR A C 1
ATOM 879 O O . TYR A 1 123 ? -2.554 -5.502 -9.752 1.00 97.31 123 TYR A O 1
ATOM 887 N N . ASP A 1 124 ? -3.137 -6.291 -11.768 1.00 97.44 124 ASP A N 1
ATOM 888 C CA . ASP A 1 124 ? -3.866 -7.449 -11.247 1.00 97.44 124 ASP A CA 1
ATOM 889 C C . ASP A 1 124 ? -2.927 -8.390 -10.479 1.00 97.44 124 ASP A C 1
ATOM 891 O O . ASP A 1 124 ? -3.290 -8.898 -9.415 1.00 97.44 124 ASP A O 1
ATOM 895 N N . TYR A 1 125 ? -1.689 -8.558 -10.961 1.00 97.94 125 TYR A N 1
ATOM 896 C CA . TYR A 1 125 ? -0.649 -9.288 -10.244 1.00 97.94 125 TYR A CA 1
ATOM 897 C C . TYR A 1 125 ? -0.327 -8.628 -8.903 1.00 97.94 125 TYR A C 1
ATOM 899 O O . TYR A 1 125 ? -0.283 -9.321 -7.889 1.00 97.94 125 TYR A O 1
ATOM 907 N N . PHE A 1 126 ? -0.129 -7.307 -8.879 1.00 97.25 126 PHE A N 1
ATOM 908 C CA . PHE A 1 126 ? 0.157 -6.555 -7.660 1.00 97.25 126 PHE A CA 1
ATOM 909 C C . PHE A 1 126 ? -0.964 -6.718 -6.626 1.00 97.25 126 PHE A C 1
ATOM 911 O O . PHE A 1 126 ? -0.702 -7.036 -5.467 1.00 97.25 126 PHE A O 1
ATOM 918 N N . VAL A 1 127 ? -2.228 -6.597 -7.034 1.00 97.00 127 VAL A N 1
ATOM 919 C CA . VAL A 1 127 ? -3.361 -6.794 -6.118 1.00 97.00 127 VAL A CA 1
ATOM 920 C C . VAL A 1 127 ? -3.379 -8.221 -5.557 1.00 97.00 127 VAL A C 1
ATOM 922 O O . VAL A 1 127 ? -3.440 -8.405 -4.339 1.00 97.00 127 VAL A O 1
ATOM 925 N N . ALA A 1 128 ? -3.288 -9.236 -6.418 1.00 97.00 128 ALA A N 1
ATOM 926 C CA . ALA A 1 128 ? -3.447 -10.630 -6.009 1.00 97.00 128 ALA A CA 1
ATOM 927 C C . ALA A 1 128 ? -2.242 -11.201 -5.241 1.00 97.00 128 ALA A C 1
ATOM 929 O O . ALA A 1 128 ? -2.434 -12.000 -4.327 1.00 97.00 128 ALA A O 1
ATOM 930 N N . ASN A 1 129 ? -1.018 -10.803 -5.597 1.00 97.25 129 ASN A N 1
ATOM 931 C CA . ASN A 1 129 ? 0.216 -11.424 -5.100 1.00 97.25 129 ASN A CA 1
ATOM 932 C C . ASN A 1 129 ? 1.013 -10.536 -4.141 1.00 97.25 129 ASN A C 1
ATOM 934 O O . ASN A 1 129 ? 1.908 -11.039 -3.474 1.00 97.25 129 ASN A O 1
ATOM 938 N N . ILE A 1 130 ? 0.690 -9.244 -4.037 1.00 97.81 130 ILE A N 1
ATOM 939 C CA . ILE A 1 130 ? 1.340 -8.333 -3.086 1.00 97.81 130 ILE A CA 1
ATOM 940 C C . ILE A 1 130 ? 0.334 -7.870 -2.032 1.00 97.81 130 ILE A C 1
ATOM 942 O O . ILE A 1 130 ? 0.530 -8.116 -0.844 1.00 97.81 130 ILE A O 1
ATOM 946 N N . ILE A 1 131 ? -0.775 -7.246 -2.445 1.00 97.00 131 ILE A N 1
ATOM 947 C CA . ILE A 1 131 ? -1.718 -6.611 -1.509 1.00 97.00 131 ILE A CA 1
ATOM 948 C C . ILE A 1 131 ? -2.453 -7.647 -0.653 1.00 97.00 131 ILE A C 1
ATOM 950 O O . ILE A 1 131 ? -2.479 -7.521 0.571 1.00 97.00 131 ILE A O 1
ATOM 954 N N . VAL A 1 132 ? -3.028 -8.688 -1.263 1.00 96.50 132 VAL A N 1
ATOM 955 C CA . VAL A 1 132 ? -3.747 -9.734 -0.512 1.00 96.50 132 VAL A CA 1
ATOM 956 C C . VAL A 1 132 ? -2.817 -10.486 0.462 1.00 96.50 132 VAL A C 1
ATOM 958 O O . VAL A 1 132 ? -3.178 -10.617 1.639 1.00 96.50 132 VAL A O 1
ATOM 961 N N . PRO A 1 133 ? -1.607 -10.931 0.063 1.00 97.12 133 PRO A N 1
ATOM 962 C CA . PRO A 1 133 ? -0.648 -11.512 1.001 1.00 97.12 133 PRO A CA 1
ATOM 963 C C . PRO A 1 133 ? -0.216 -10.557 2.114 1.00 97.12 133 PRO A C 1
ATOM 965 O O . PRO A 1 133 ? -0.163 -10.977 3.267 1.00 97.12 133 PRO A O 1
ATOM 968 N N . ALA A 1 134 ? 0.027 -9.278 1.815 1.00 98.00 134 ALA A N 1
ATOM 969 C CA . ALA A 1 134 ? 0.377 -8.292 2.835 1.00 98.00 134 ALA A CA 1
ATOM 970 C C . ALA A 1 134 ? -0.737 -8.130 3.884 1.00 98.00 134 ALA A C 1
ATOM 972 O O . ALA A 1 134 ? -0.472 -8.217 5.080 1.00 98.00 134 ALA A O 1
ATOM 973 N N . LEU A 1 135 ? -1.994 -7.987 3.448 1.00 97.44 135 LEU A N 1
ATOM 974 C CA . LEU A 1 135 ? -3.154 -7.885 4.340 1.00 97.44 135 LEU A CA 1
ATOM 975 C C . LEU A 1 135 ? -3.291 -9.115 5.247 1.00 97.44 135 LEU A C 1
ATOM 977 O O . LEU A 1 135 ? -3.427 -8.988 6.464 1.00 97.44 135 LEU A O 1
ATOM 981 N N . THR A 1 136 ? -3.224 -10.313 4.666 1.00 96.75 136 THR A N 1
ATOM 982 C CA . THR A 1 136 ? -3.387 -11.564 5.423 1.00 96.75 136 THR A CA 1
ATOM 983 C C . THR A 1 136 ? -2.226 -11.817 6.388 1.00 96.75 136 THR A C 1
ATOM 985 O O . THR A 1 136 ? -2.465 -12.210 7.530 1.00 96.75 136 THR A O 1
ATOM 988 N N . LYS A 1 137 ? -0.980 -11.516 5.995 1.00 96.06 137 LYS A N 1
ATOM 989 C CA . LYS A 1 137 ? 0.200 -11.564 6.882 1.00 96.06 137 LYS A CA 1
ATOM 990 C C . LYS A 1 137 ? 0.112 -10.554 8.028 1.00 96.06 137 LYS A C 1
ATOM 992 O O . LYS A 1 137 ? 0.597 -10.837 9.120 1.00 96.06 137 LYS A O 1
ATOM 997 N N . SER A 1 138 ? -0.546 -9.417 7.813 1.00 96.44 138 SER A N 1
ATOM 998 C CA . SER A 1 138 ? -0.859 -8.435 8.860 1.00 96.44 138 SER A CA 1
ATOM 999 C C . SER A 1 138 ? -2.081 -8.801 9.716 1.00 96.44 138 SER A C 1
ATOM 1001 O O . SER A 1 138 ? -2.484 -8.008 10.563 1.00 96.44 138 SER A O 1
ATOM 1003 N N . GLY A 1 139 ? -2.664 -9.992 9.538 1.00 95.62 139 GLY A N 1
ATOM 1004 C CA . GLY A 1 139 ? -3.751 -10.504 10.374 1.00 95.62 139 GLY A CA 1
ATOM 1005 C C . GLY A 1 139 ? -5.156 -10.091 9.933 1.00 95.62 139 GLY A C 1
ATOM 1006 O O . GLY A 1 139 ? -6.112 -10.351 10.663 1.00 95.62 139 GLY A O 1
ATOM 1007 N N . VAL A 1 140 ? -5.313 -9.484 8.752 1.00 97.44 140 VAL A N 1
ATOM 1008 C CA . VAL A 1 140 ? -6.638 -9.183 8.194 1.00 97.44 140 VAL A CA 1
ATOM 1009 C C . VAL A 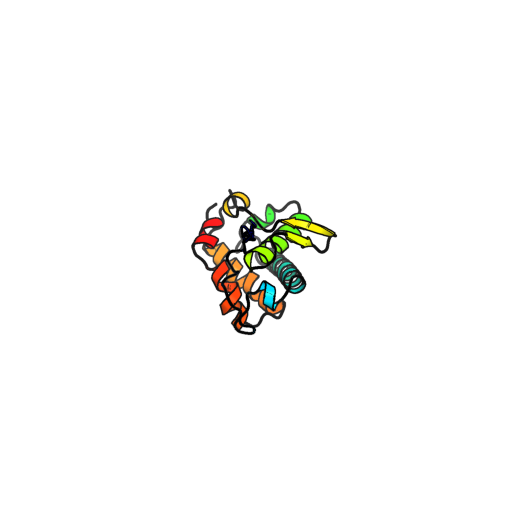1 140 ? -7.287 -10.497 7.722 1.00 97.44 140 VAL A C 1
ATOM 1011 O O . VAL A 1 140 ? -6.748 -11.164 6.833 1.00 97.44 140 VAL A O 1
ATOM 1014 N N . PRO A 1 141 ? -8.443 -10.904 8.278 1.00 97.56 141 PRO A N 1
ATOM 1015 C CA . PRO A 1 141 ? -9.157 -12.089 7.836 1.00 97.56 141 PRO A CA 1
ATOM 1016 C C . PRO A 1 141 ? -9.676 -11.899 6.408 1.00 97.56 141 PRO A C 1
ATOM 1018 O O . PRO A 1 141 ? -10.131 -10.821 6.026 1.00 97.56 141 PRO A O 1
ATOM 1021 N N . MET A 1 142 ? -9.697 -12.982 5.628 1.00 97.19 142 MET A N 1
ATOM 1022 C CA . MET A 1 142 ? -10.126 -12.950 4.221 1.00 97.19 142 MET A CA 1
ATOM 1023 C C . MET A 1 142 ? -11.542 -12.394 3.999 1.00 97.19 142 MET A C 1
ATOM 1025 O O . MET A 1 142 ? -11.816 -11.832 2.937 1.00 97.19 142 MET A O 1
ATOM 1029 N N . GLY A 1 143 ? -12.432 -12.519 4.990 1.00 98.00 143 GLY A N 1
ATOM 1030 C CA . GLY A 1 143 ? -13.758 -11.898 4.948 1.00 98.00 143 GLY A CA 1
ATOM 1031 C C . GLY A 1 143 ? -13.681 -10.374 4.828 1.00 98.00 143 GLY A C 1
ATOM 1032 O O . GLY A 1 143 ? -14.359 -9.793 3.986 1.00 98.00 143 GLY A O 1
ATOM 1033 N N . ASP A 1 144 ? -12.784 -9.744 5.585 1.00 98.25 144 ASP A N 1
ATOM 1034 C CA . ASP A 1 144 ? -12.579 -8.295 5.550 1.00 98.25 144 ASP A CA 1
ATOM 1035 C C . ASP A 1 144 ? -11.756 -7.867 4.339 1.00 98.25 144 ASP A C 1
ATOM 1037 O O . ASP A 1 144 ? -12.070 -6.848 3.723 1.00 98.25 144 ASP A O 1
ATOM 1041 N N . VAL A 1 145 ? -10.768 -8.676 3.928 1.00 97.62 145 VAL A N 1
ATOM 1042 C CA . VAL A 1 145 ? -10.073 -8.466 2.647 1.00 97.62 145 VAL A CA 1
ATOM 1043 C C . VAL A 1 145 ? -11.099 -8.345 1.522 1.00 97.62 145 VAL A C 1
ATOM 1045 O O . VAL A 1 145 ? -11.050 -7.396 0.746 1.00 97.62 145 VAL A O 1
ATOM 1048 N N . SER A 1 146 ? -12.070 -9.256 1.471 1.00 97.50 146 SER A N 1
ATOM 1049 C CA . SER A 1 146 ? -13.084 -9.282 0.414 1.00 97.50 146 SER A CA 1
ATOM 1050 C C . SER A 1 146 ? -14.127 -8.169 0.549 1.00 97.50 146 SER A C 1
ATOM 1052 O O . SER A 1 146 ? -14.609 -7.670 -0.465 1.00 97.50 146 SER A O 1
ATOM 1054 N N . SER A 1 147 ? -14.502 -7.778 1.772 1.00 97.56 147 SER A N 1
ATOM 1055 C CA . SER A 1 147 ? -15.633 -6.868 1.989 1.00 97.56 147 SER A CA 1
ATOM 1056 C C . SER A 1 147 ? -15.249 -5.389 2.088 1.00 97.56 147 SER A C 1
ATOM 1058 O O . SER A 1 147 ? -16.060 -4.536 1.729 1.00 97.56 147 SER A O 1
ATOM 1060 N N . CYS A 1 148 ? -14.046 -5.061 2.576 1.00 97.25 148 CYS A N 1
ATOM 1061 C CA . CYS A 1 148 ? -13.642 -3.673 2.825 1.00 97.25 148 CYS A CA 1
ATOM 1062 C C . CYS A 1 148 ? -12.274 -3.256 2.281 1.00 97.25 148 CYS A C 1
ATOM 1064 O O . CYS A 1 148 ? -11.992 -2.060 2.308 1.00 97.25 148 CYS A O 1
ATOM 1066 N N . PHE A 1 149 ? -11.465 -4.179 1.744 1.00 96.81 149 PHE A N 1
ATOM 1067 C CA . PHE A 1 149 ? -10.206 -3.841 1.065 1.00 96.81 149 PHE A CA 1
ATOM 1068 C C . PHE A 1 149 ? -10.291 -4.006 -0.457 1.00 96.81 149 PHE A C 1
ATOM 1070 O O . PHE A 1 149 ? -10.162 -3.040 -1.207 1.00 96.81 149 PHE A O 1
ATOM 1077 N N . ALA A 1 150 ? -10.578 -5.223 -0.920 1.00 95.31 150 ALA A N 1
ATOM 1078 C CA . ALA A 1 150 ? -10.619 -5.583 -2.333 1.00 95.31 150 ALA A CA 1
ATOM 1079 C C . ALA A 1 150 ? -11.524 -4.681 -3.191 1.00 95.31 150 ALA A C 1
ATOM 1081 O O . ALA A 1 150 ? -11.063 -4.290 -4.262 1.00 95.31 150 ALA A O 1
ATOM 1082 N N . PRO A 1 151 ? -12.745 -4.283 -2.763 1.00 96.62 151 PRO A N 1
ATOM 1083 C CA . PRO A 1 151 ? -13.629 -3.487 -3.614 1.00 96.62 151 PRO A CA 1
ATOM 1084 C C . PRO A 1 151 ? -13.005 -2.175 -4.092 1.00 96.62 151 PRO A C 1
ATOM 1086 O O . PRO A 1 151 ? -13.286 -1.752 -5.205 1.00 96.62 151 PRO A O 1
ATOM 1089 N N . LEU A 1 152 ? -12.133 -1.555 -3.288 1.00 94.69 152 LEU A N 1
ATOM 1090 C CA . LEU A 1 152 ? -11.467 -0.316 -3.676 1.00 94.69 152 LEU A CA 1
ATOM 1091 C C . LEU A 1 152 ? -10.373 -0.550 -4.726 1.00 94.69 152 LEU A C 1
ATOM 1093 O O . LEU A 1 152 ? -10.296 0.176 -5.710 1.00 94.69 152 LEU A O 1
ATOM 1097 N N . VAL A 1 153 ? -9.520 -1.555 -4.522 1.00 92.88 153 VAL A N 1
ATOM 1098 C CA . VAL A 1 153 ? -8.382 -1.841 -5.417 1.00 92.88 153 VAL A CA 1
ATOM 1099 C C . VAL A 1 153 ? -8.776 -2.623 -6.669 1.00 92.88 153 VAL A C 1
ATOM 1101 O O . VAL A 1 153 ? -7.973 -2.763 -7.577 1.00 92.88 153 VAL A O 1
ATOM 1104 N N . VAL A 1 154 ? -10.001 -3.140 -6.752 1.00 94.50 154 VAL A N 1
ATOM 1105 C CA . VAL A 1 154 ? -10.539 -3.731 -7.991 1.00 94.50 154 VAL A CA 1
ATOM 1106 C C . VAL A 1 154 ? -11.538 -2.816 -8.695 1.00 94.50 154 VAL A C 1
ATOM 1108 O O . VAL A 1 154 ? -12.030 -3.161 -9.770 1.00 94.50 154 VAL A O 1
ATOM 1111 N N . ASP A 1 155 ? -11.832 -1.649 -8.115 1.00 94.62 155 ASP A N 1
ATOM 1112 C CA . ASP A 1 155 ? -12.692 -0.657 -8.741 1.00 94.62 155 ASP A CA 1
ATOM 1113 C C . ASP A 1 155 ? -12.083 -0.177 -10.066 1.00 94.62 155 ASP A C 1
ATOM 1115 O O . ASP A 1 155 ? -10.898 0.159 -10.166 1.00 94.62 155 ASP A O 1
ATOM 1119 N N . ALA A 1 156 ? -12.914 -0.132 -11.107 1.00 94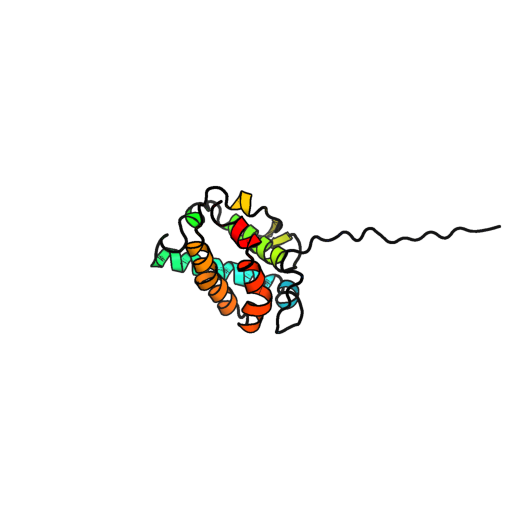.94 156 ALA A N 1
ATOM 1120 C CA . ALA A 1 156 ? -12.461 0.192 -12.452 1.00 94.94 156 ALA A CA 1
ATOM 1121 C C . ALA A 1 156 ? -11.908 1.621 -12.556 1.00 94.94 156 ALA A C 1
ATOM 1123 O O . ALA A 1 156 ? -10.972 1.851 -13.322 1.00 94.94 156 ALA A O 1
ATOM 1124 N N . SER A 1 157 ? -12.450 2.576 -11.792 1.00 92.69 157 SER A N 1
ATOM 1125 C CA . SER A 1 157 ? -11.983 3.964 -11.810 1.00 92.69 157 SER A CA 1
ATOM 1126 C C . SER A 1 157 ? -10.629 4.112 -11.116 1.00 92.69 157 SER A C 1
ATOM 1128 O O . SER A 1 157 ? -9.745 4.789 -11.647 1.00 92.69 157 SER A O 1
ATOM 1130 N N . VAL A 1 158 ? -10.421 3.399 -10.004 1.00 91.38 158 VAL A N 1
ATOM 1131 C CA . VAL A 1 158 ? -9.125 3.334 -9.315 1.00 91.38 158 VAL A CA 1
ATOM 1132 C C . VAL A 1 158 ? -8.086 2.669 -10.211 1.00 91.38 158 VAL A C 1
ATOM 1134 O O . VAL A 1 158 ? -7.036 3.262 -10.465 1.00 91.38 158 VAL A O 1
ATOM 1137 N N . LYS A 1 159 ? -8.388 1.500 -10.787 1.00 94.75 159 LYS A N 1
ATOM 1138 C CA . LYS A 1 159 ? -7.480 0.818 -11.724 1.00 94.75 159 LYS A CA 1
ATOM 1139 C C . LYS A 1 159 ? -7.129 1.705 -12.924 1.00 94.75 159 LYS A C 1
ATOM 1141 O O . LYS A 1 159 ? -5.957 1.834 -13.273 1.00 94.75 159 LYS A O 1
ATOM 1146 N N . ALA A 1 160 ? -8.113 2.383 -13.517 1.00 94.88 160 ALA A N 1
ATOM 1147 C CA . ALA A 1 160 ? -7.908 3.296 -14.646 1.00 94.88 160 ALA A CA 1
ATOM 1148 C C . ALA A 1 160 ? -7.125 4.575 -14.294 1.00 94.88 160 ALA A C 1
ATOM 1150 O O . ALA A 1 160 ? -6.735 5.314 -15.202 1.00 94.88 160 ALA A O 1
ATOM 1151 N N . SER A 1 161 ? -6.921 4.866 -13.006 1.00 93.62 161 SER A N 1
ATOM 1152 C CA . SER A 1 161 ? -6.068 5.967 -12.551 1.00 93.62 161 SER A CA 1
ATOM 1153 C C . SER A 1 161 ? -4.585 5.597 -12.463 1.00 93.62 161 SER A C 1
ATOM 1155 O O . SER A 1 161 ? -3.765 6.491 -12.313 1.00 93.62 161 SER A O 1
ATOM 1157 N N . MET A 1 162 ? -4.237 4.310 -12.576 1.00 93.19 162 MET A N 1
ATOM 1158 C CA . MET A 1 162 ? -2.859 3.810 -12.458 1.00 93.19 162 MET A CA 1
ATOM 1159 C C . MET A 1 162 ? -2.399 3.086 -13.726 1.00 93.19 162 MET A C 1
ATOM 1161 O O . MET A 1 162 ? -1.262 3.240 -14.162 1.00 93.19 162 MET A O 1
ATOM 1165 N N . VAL A 1 163 ? -3.290 2.311 -14.349 1.00 95.12 163 VAL A N 1
ATOM 1166 C CA . VAL A 1 163 ? -2.985 1.560 -15.569 1.00 95.12 163 VAL A CA 1
ATOM 1167 C C . VAL A 1 163 ? -2.841 2.508 -16.761 1.00 95.12 163 VAL A C 1
ATOM 1169 O O . VAL A 1 163 ? -3.700 3.360 -17.000 1.00 95.12 163 VAL A O 1
ATOM 1172 N N . GLY A 1 164 ? -1.765 2.326 -17.530 1.00 91.88 164 GLY A N 1
ATOM 1173 C CA . GLY A 1 164 ? -1.492 3.040 -18.779 1.00 91.88 164 GLY A CA 1
ATOM 1174 C C . GLY A 1 164 ? -1.247 4.543 -18.634 1.00 91.88 164 GLY A C 1
ATOM 1175 O O . GLY A 1 164 ? -1.344 5.246 -19.638 1.00 91.88 164 GLY A O 1
ATOM 1176 N N . GLN A 1 165 ? -0.993 5.029 -17.412 1.00 89.88 165 GLN A N 1
ATOM 1177 C CA . GLN A 1 165 ? -0.550 6.407 -17.177 1.00 89.88 165 GLN A CA 1
ATOM 1178 C C . GLN A 1 165 ? 0.917 6.578 -17.581 1.00 89.88 165 GLN A C 1
ATOM 1180 O O . GLN A 1 165 ? 1.244 7.681 -18.068 1.00 89.88 165 GLN A O 1
#

Sequence (165 aa):
MTAATACGGGDEEQTTMGPGASLKCASSGKNAFATYGADAFVAVNKAIFAEVTAELTANGQTNLGDSFSRVTDFATFEGRLAAFLVFAYGGPTSITYTDGKTYEGVQDMRAAHAGMNITSAQYDYFVANIIVPALTKSGVPMGDVSSCFAPLVVDASVKASMVGQ

pLDDT: mean 89.63, std 16.08, range [34.56, 98.25]